Protein AF-A0A3D2FMM4-F1 (afdb_monomer)

Secondary structure (DSSP, 8-state):
-HHHHHHHHHHHHHHHHHHHSPTT-----HHHHHH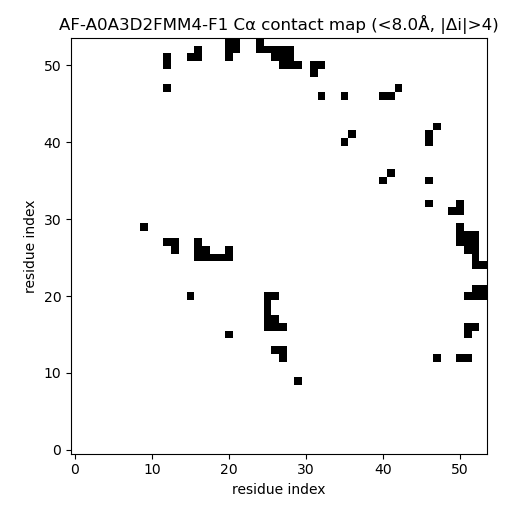HHHTT--SSHHHHHHHS--

Structure (mmCIF, N/CA/C/O backbone):
data_AF-A0A3D2FMM4-F1
#
_entry.id   AF-A0A3D2FMM4-F1
#
loop_
_atom_site.group_PDB
_atom_site.id
_atom_site.type_symbol
_atom_site.label_atom_id
_atom_site.label_alt_id
_atom_site.label_comp_id
_atom_site.label_asym_id
_atom_site.label_entity_id
_atom_site.label_seq_id
_atom_site.pdbx_PDB_ins_code
_atom_site.Cartn_x
_atom_site.Cartn_y
_atom_site.Cartn_z
_atom_site.occupancy
_atom_site.B_iso_or_equiv
_atom_site.auth_seq_id
_atom_site.auth_comp_id
_atom_site.auth_asym_id
_atom_site.auth_atom_id
_atom_site.pdbx_PDB_model_num
ATOM 1 N N . ASP A 1 1 ? 12.319 5.788 -14.124 1.00 64.06 1 ASP A N 1
ATOM 2 C CA . ASP A 1 1 ? 10.942 5.256 -14.011 1.00 64.06 1 ASP A CA 1
ATOM 3 C C . ASP A 1 1 ? 10.709 4.183 -12.949 1.00 64.06 1 ASP A C 1
ATOM 5 O O . ASP A 1 1 ? 9.623 4.168 -12.388 1.00 64.06 1 ASP A O 1
ATOM 9 N N . TRP A 1 2 ? 11.694 3.351 -12.577 1.00 73.12 2 TRP A N 1
ATOM 10 C CA . TRP A 1 2 ? 11.526 2.332 -11.517 1.00 73.12 2 TRP A CA 1
ATOM 11 C C . TRP A 1 2 ? 11.143 2.905 -10.139 1.00 73.12 2 TRP A C 1
ATOM 13 O O . TRP A 1 2 ? 10.208 2.432 -9.497 1.00 73.12 2 TRP A O 1
ATOM 23 N N . LEU A 1 3 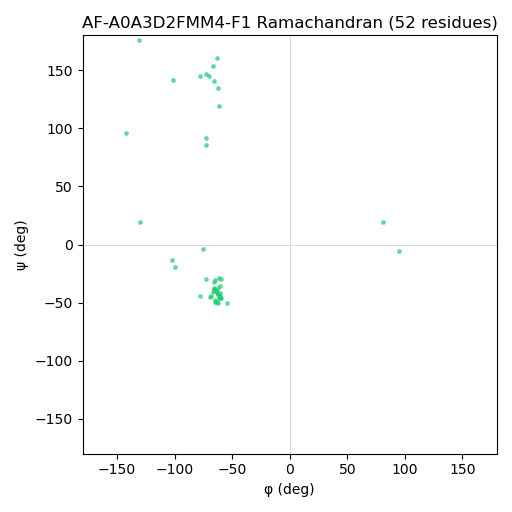? 11.828 3.966 -9.698 1.00 76.62 3 LEU A N 1
ATOM 24 C CA . LEU A 1 3 ? 11.537 4.603 -8.411 1.00 76.62 3 LEU A CA 1
ATOM 25 C C . LEU A 1 3 ? 10.113 5.178 -8.367 1.00 76.62 3 LEU A C 1
ATOM 27 O O . LEU A 1 3 ? 9.405 4.981 -7.386 1.00 76.62 3 LEU A O 1
ATOM 31 N N . ALA A 1 4 ? 9.676 5.831 -9.447 1.00 78.31 4 ALA A N 1
ATOM 32 C CA . ALA A 1 4 ? 8.334 6.399 -9.541 1.00 78.31 4 ALA A CA 1
ATOM 33 C C . ALA A 1 4 ? 7.249 5.313 -9.447 1.00 78.31 4 ALA A C 1
ATOM 35 O O . ALA A 1 4 ? 6.281 5.482 -8.710 1.00 78.31 4 ALA A O 1
ATOM 36 N N . GLN A 1 5 ? 7.433 4.173 -10.125 1.00 75.19 5 GLN A N 1
ATOM 37 C CA . GLN A 1 5 ? 6.502 3.043 -10.035 1.00 75.19 5 GLN A CA 1
ATOM 38 C C . GLN A 1 5 ? 6.414 2.466 -8.616 1.00 75.19 5 GLN A C 1
ATOM 40 O O . GLN A 1 5 ? 5.308 2.219 -8.133 1.00 75.19 5 GLN A O 1
ATOM 45 N N . ASN A 1 6 ? 7.544 2.312 -7.917 1.00 81.56 6 ASN A N 1
ATOM 46 C CA . ASN A 1 6 ? 7.536 1.866 -6.520 1.00 81.56 6 ASN A CA 1
ATOM 47 C C . ASN A 1 6 ? 6.785 2.851 -5.615 1.00 81.56 6 ASN A C 1
ATOM 49 O O . ASN A 1 6 ? 5.920 2.439 -4.845 1.00 81.56 6 ASN A O 1
ATOM 53 N N . MET A 1 7 ? 7.051 4.153 -5.756 1.00 86.12 7 MET A N 1
ATOM 54 C CA . MET A 1 7 ? 6.418 5.167 -4.911 1.00 86.12 7 MET A CA 1
ATOM 55 C C . MET A 1 7 ? 4.905 5.268 -5.135 1.00 86.12 7 MET A C 1
ATOM 57 O O . MET A 1 7 ? 4.158 5.396 -4.169 1.00 86.12 7 MET A O 1
ATOM 61 N N . VAL A 1 8 ? 4.427 5.167 -6.382 1.00 88.69 8 VAL A N 1
ATOM 62 C CA . VAL A 1 8 ? 2.979 5.171 -6.672 1.00 88.69 8 VAL A CA 1
ATOM 63 C C . VAL A 1 8 ? 2.294 3.934 -6.087 1.00 88.69 8 VAL A C 1
ATOM 65 O O . VAL A 1 8 ? 1.185 4.034 -5.563 1.00 88.69 8 VAL A O 1
ATOM 68 N N . THR A 1 9 ? 2.958 2.781 -6.143 1.00 87.88 9 THR A N 1
ATOM 69 C CA . THR A 1 9 ? 2.437 1.509 -5.621 1.00 87.88 9 THR A CA 1
ATOM 70 C C . THR A 1 9 ? 2.268 1.564 -4.101 1.00 87.88 9 THR A C 1
ATOM 72 O O . THR A 1 9 ? 1.197 1.262 -3.574 1.00 87.88 9 THR A O 1
ATOM 75 N N . GLU A 1 10 ? 3.293 2.040 -3.394 1.00 90.12 10 GLU A N 1
ATOM 76 C CA . GLU A 1 10 ? 3.269 2.203 -1.938 1.00 90.12 10 GLU A CA 1
ATOM 77 C C . GLU A 1 10 ? 2.279 3.278 -1.488 1.00 90.12 10 GLU A C 1
ATOM 79 O O . GLU A 1 10 ? 1.523 3.058 -0.541 1.00 90.12 10 GLU A O 1
ATOM 84 N N . ALA A 1 11 ? 2.210 4.407 -2.199 1.00 91.88 11 ALA A N 1
ATOM 85 C CA . ALA A 1 11 ? 1.231 5.451 -1.917 1.00 91.88 11 ALA A CA 1
ATOM 86 C C . ALA A 1 11 ? -0.204 4.926 -2.073 1.00 91.88 11 ALA A C 1
ATOM 88 O O . ALA A 1 11 ? -1.044 5.149 -1.201 1.00 91.88 11 ALA A O 1
ATOM 89 N N . ARG A 1 12 ? -0.485 4.177 -3.149 1.00 92.00 12 ARG A N 1
ATOM 90 C CA . ARG A 1 12 ? -1.804 3.574 -3.382 1.00 92.00 12 ARG A CA 1
ATOM 91 C C . ARG A 1 12 ? -2.193 2.611 -2.260 1.00 9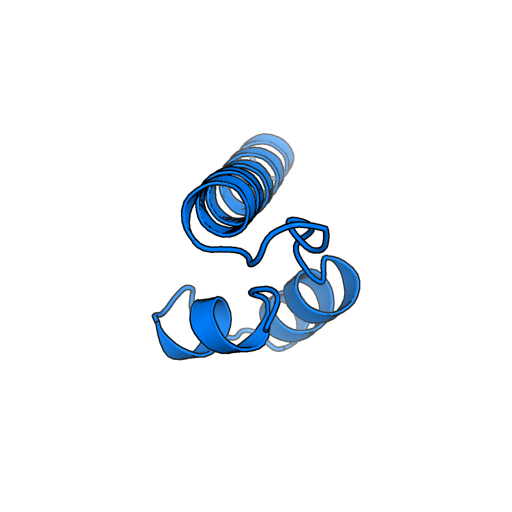2.00 12 ARG A C 1
ATOM 93 O O . ARG A 1 12 ? -3.342 2.650 -1.821 1.00 92.00 12 ARG A O 1
ATOM 100 N N . ALA A 1 13 ? -1.257 1.787 -1.782 1.00 93.56 13 ALA A N 1
ATOM 101 C CA . ALA A 1 13 ? -1.493 0.910 -0.635 1.00 93.56 13 ALA A CA 1
ATOM 102 C C . ALA A 1 13 ? -1.805 1.727 0.630 1.00 93.56 13 ALA A C 1
ATOM 104 O O . ALA A 1 13 ? -2.812 1.487 1.297 1.00 93.56 13 ALA A O 1
ATOM 105 N N . GLY A 1 14 ? -0.963 2.722 0.932 1.00 93.31 14 GLY A N 1
ATOM 106 C CA . GLY A 1 14 ? -1.068 3.545 2.137 1.00 93.31 14 GLY A CA 1
ATOM 107 C C . GLY A 1 14 ? -2.386 4.313 2.225 1.00 93.31 14 GLY A C 1
ATOM 108 O O . GLY A 1 14 ? -3.041 4.299 3.266 1.00 93.31 14 GLY A O 1
ATOM 109 N N . PHE A 1 15 ? -2.832 4.925 1.123 1.00 94.25 15 PHE A N 1
ATOM 110 C CA . PHE A 1 15 ? -4.121 5.625 1.090 1.00 94.25 15 PHE A CA 1
ATOM 111 C C . PHE A 1 15 ? -5.303 4.688 1.337 1.00 94.25 15 PHE A C 1
ATOM 113 O O . PHE A 1 15 ? -6.256 5.069 2.019 1.00 94.25 15 PHE A O 1
ATOM 120 N N . ARG A 1 16 ? -5.241 3.456 0.823 1.00 93.00 16 ARG A N 1
ATOM 121 C CA . ARG A 1 16 ? -6.303 2.474 1.039 1.00 93.00 16 ARG A CA 1
ATOM 122 C C . ARG A 1 16 ? -6.346 1.998 2.491 1.00 93.00 16 ARG A C 1
ATOM 124 O O . ARG A 1 16 ? -7.417 2.024 3.087 1.00 93.00 16 ARG A O 1
ATOM 131 N N . ALA A 1 17 ? -5.199 1.678 3.094 1.00 94.25 17 ALA A N 1
ATOM 132 C CA . ALA A 1 17 ? -5.118 1.328 4.518 1.00 94.25 17 ALA A CA 1
ATOM 133 C C . ALA A 1 17 ? -5.589 2.461 5.437 1.00 94.25 17 ALA A C 1
ATOM 135 O O . ALA A 1 17 ? -6.252 2.211 6.440 1.00 94.25 17 ALA A O 1
ATOM 136 N N . PHE A 1 18 ? -5.315 3.715 5.075 1.00 92.62 18 PHE A N 1
ATOM 137 C CA . PHE A 1 18 ? -5.827 4.863 5.817 1.00 92.62 18 PHE A CA 1
ATOM 138 C C . PHE A 1 18 ? -7.359 4.970 5.775 1.00 92.62 18 PHE A C 1
ATOM 140 O O . PHE A 1 18 ? -7.975 5.331 6.781 1.00 92.62 18 PHE A O 1
ATOM 147 N N . ASN A 1 19 ? -7.959 4.679 4.618 1.00 93.00 19 ASN A N 1
ATOM 148 C CA . ASN A 1 19 ? -9.400 4.776 4.401 1.00 93.00 19 ASN A CA 1
ATOM 149 C C . ASN A 1 19 ? -10.175 3.591 5.002 1.00 93.00 19 ASN A C 1
ATOM 151 O O . ASN A 1 19 ? -11.211 3.789 5.630 1.00 93.00 19 ASN A O 1
ATOM 155 N N . GLU A 1 20 ? -9.673 2.371 4.807 1.00 92.25 20 GLU A N 1
ATOM 156 C CA . GLU A 1 20 ? -10.376 1.119 5.128 1.00 92.25 20 GLU A CA 1
ATOM 157 C C . GLU A 1 20 ? -9.934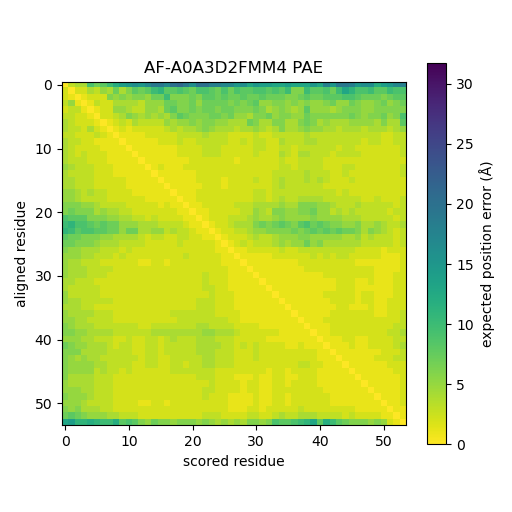 0.508 6.466 1.00 92.25 20 GLU A C 1
ATOM 159 O O . GLU A 1 20 ? -10.667 -0.287 7.050 1.00 92.25 20 GLU A O 1
ATOM 164 N N . GLY A 1 21 ? -8.761 0.889 6.980 1.00 91.44 21 GLY A N 1
ATOM 165 C CA . GLY A 1 21 ? -8.192 0.307 8.191 1.00 91.44 21 GLY A CA 1
ATOM 166 C C . GLY A 1 21 ? -8.950 0.680 9.473 1.00 91.44 21 GLY A C 1
ATOM 167 O O . GLY A 1 21 ? -9.430 1.820 9.621 1.00 91.44 21 GLY A O 1
ATOM 168 N N . PRO A 1 22 ? -9.037 -0.248 10.444 1.00 92.00 22 PRO A N 1
ATOM 169 C CA . PRO A 1 22 ? -9.732 -0.013 11.702 1.00 92.00 22 PRO A CA 1
ATOM 170 C C . PRO A 1 22 ? -9.087 1.108 12.527 1.00 92.00 22 PRO A C 1
ATOM 172 O O . PRO A 1 22 ? -7.935 1.515 12.350 1.00 92.00 22 PRO A O 1
ATOM 175 N N . LYS A 1 23 ? -9.855 1.656 13.475 1.00 90.19 23 LYS A N 1
ATOM 176 C CA . LYS A 1 23 ? -9.366 2.729 14.348 1.00 90.19 23 LYS A CA 1
ATOM 177 C C . LYS A 1 23 ? -8.179 2.220 15.174 1.00 90.19 23 LYS A C 1
ATOM 179 O O . LYS A 1 23 ? -8.336 1.313 15.981 1.00 90.19 23 LYS A O 1
ATOM 184 N N . GLY A 1 24 ? -7.018 2.849 14.998 1.00 90.75 24 GLY A N 1
ATOM 185 C CA . GLY A 1 24 ? -5.778 2.474 15.685 1.00 90.75 24 GLY A CA 1
ATOM 186 C C . GLY A 1 24 ? -4.862 1.536 14.893 1.00 90.75 24 GLY A C 1
ATOM 187 O O . GLY A 1 24 ? -3.746 1.311 15.342 1.00 90.75 24 GLY A O 1
ATOM 188 N N . ASN A 1 25 ? -5.280 1.048 13.719 1.00 91.12 25 ASN A N 1
ATOM 189 C CA . ASN A 1 25 ? -4.430 0.265 12.822 1.00 91.12 25 ASN A CA 1
ATOM 190 C C . ASN A 1 25 ? -4.731 0.623 11.355 1.00 91.12 25 ASN A C 1
ATOM 192 O O . ASN A 1 25 ? -5.691 0.143 10.760 1.00 91.12 25 ASN A O 1
ATOM 196 N N . ARG A 1 26 ? -3.929 1.537 10.797 1.00 93.44 26 ARG A N 1
ATOM 197 C CA . ARG A 1 26 ? -4.105 2.124 9.452 1.00 93.44 26 ARG A CA 1
ATOM 198 C C . ARG A 1 26 ? -2.834 2.072 8.609 1.00 93.44 26 ARG A C 1
ATOM 200 O O . ARG A 1 26 ? -2.681 2.837 7.660 1.00 93.44 26 ARG A O 1
ATOM 207 N N . GLU A 1 27 ? -1.913 1.199 8.989 1.00 94.31 27 GLU A N 1
ATOM 208 C CA . GLU A 1 27 ? -0.643 1.023 8.301 1.00 94.31 27 GLU A CA 1
ATOM 209 C C . GLU A 1 27 ? -0.699 -0.223 7.417 1.00 94.31 27 GLU A C 1
ATOM 211 O O . GLU A 1 27 ? -1.305 -1.232 7.776 1.00 94.31 27 GLU A O 1
ATOM 216 N N . VAL A 1 28 ? -0.095 -0.129 6.237 1.00 95.50 28 VAL A N 1
ATOM 217 C CA . VAL A 1 28 ? 0.084 -1.265 5.329 1.00 95.50 28 VAL A CA 1
ATOM 218 C C . VAL A 1 28 ? 1.232 -2.127 5.829 1.00 95.50 28 VAL A C 1
ATOM 220 O O . VAL A 1 28 ? 2.256 -1.602 6.262 1.00 95.50 28 VAL A O 1
ATOM 223 N N . ASP A 1 29 ? 1.131 -3.443 5.659 1.00 96.00 29 ASP A N 1
ATOM 224 C CA . ASP A 1 29 ? 2.292 -4.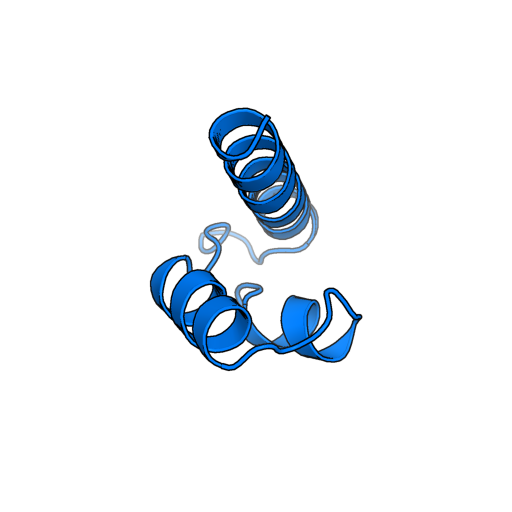322 5.794 1.00 96.00 29 ASP A CA 1
ATOM 225 C C . ASP A 1 29 ? 3.239 -4.149 4.589 1.00 96.00 29 ASP A C 1
ATOM 227 O O . ASP A 1 29 ? 3.157 -4.851 3.574 1.00 96.00 29 ASP A O 1
ATOM 231 N N . PHE A 1 30 ? 4.134 -3.161 4.681 1.00 93.69 30 PHE A N 1
ATOM 232 C CA . PHE A 1 30 ? 5.094 -2.849 3.620 1.00 93.69 30 PHE A CA 1
ATOM 233 C C . PHE A 1 30 ? 6.101 -3.976 3.383 1.00 93.69 30 PHE A C 1
ATOM 235 O O . PHE A 1 30 ? 6.548 -4.164 2.251 1.00 93.69 30 PHE A O 1
ATOM 242 N N . ILE A 1 31 ? 6.443 -4.751 4.416 1.00 95.38 31 ILE A N 1
ATOM 243 C CA . ILE A 1 31 ? 7.352 -5.891 4.267 1.00 95.38 31 ILE A CA 1
ATOM 244 C C . ILE A 1 31 ? 6.686 -6.935 3.376 1.00 95.38 31 ILE A C 1
ATOM 246 O O . ILE A 1 31 ? 7.269 -7.370 2.381 1.00 95.38 31 ILE A O 1
ATOM 250 N N . LYS A 1 32 ? 5.436 -7.283 3.679 1.00 96.12 32 LYS A N 1
ATOM 251 C CA . LYS A 1 32 ? 4.671 -8.249 2.896 1.00 96.12 32 LYS A CA 1
ATOM 252 C C . LYS A 1 32 ? 4.405 -7.771 1.473 1.00 96.12 32 LYS A C 1
ATOM 254 O O . LYS A 1 32 ? 4.564 -8.560 0.545 1.00 96.12 32 LYS A O 1
ATOM 259 N N . LEU A 1 33 ? 4.092 -6.488 1.281 1.00 95.31 33 LEU A N 1
ATOM 260 C CA . LEU A 1 33 ? 3.983 -5.889 -0.053 1.00 95.31 33 LEU A CA 1
ATOM 261 C C . LEU A 1 33 ? 5.262 -6.118 -0.872 1.00 95.31 33 LEU A C 1
ATOM 263 O O . LEU A 1 33 ? 5.197 -6.592 -2.005 1.00 95.31 33 LEU A O 1
ATOM 267 N N . ARG A 1 34 ? 6.434 -5.813 -0.301 1.00 94.25 34 ARG A N 1
ATOM 268 C CA . ARG A 1 34 ? 7.715 -5.969 -1.003 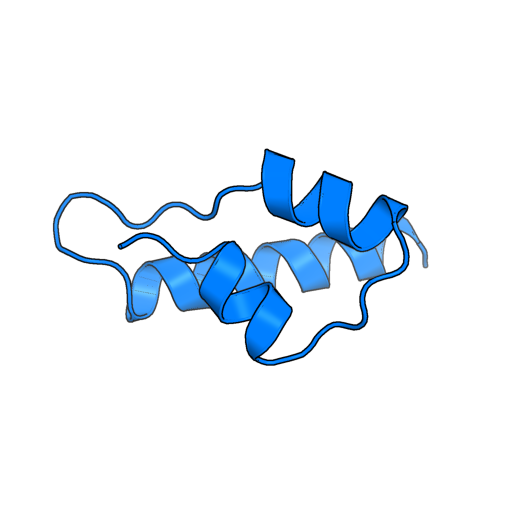1.00 94.25 34 ARG A CA 1
ATOM 269 C C . ARG A 1 34 ? 8.048 -7.432 -1.297 1.00 94.25 34 ARG A C 1
ATOM 271 O O . ARG A 1 34 ? 8.551 -7.706 -2.383 1.00 94.25 34 ARG A O 1
ATOM 278 N N . LEU A 1 35 ? 7.735 -8.353 -0.385 1.00 96.19 35 LEU A N 1
ATOM 279 C CA . LEU A 1 35 ? 7.916 -9.792 -0.602 1.00 96.19 35 LEU A CA 1
ATOM 280 C C . LEU A 1 35 ? 7.040 -10.305 -1.751 1.00 96.19 35 LEU A C 1
ATOM 282 O O . LEU A 1 35 ? 7.556 -10.912 -2.684 1.00 96.19 35 LEU A O 1
ATOM 286 N N . MET A 1 36 ? 5.744 -9.987 -1.745 1.00 96.06 36 MET A N 1
ATOM 287 C CA . MET A 1 36 ? 4.820 -10.453 -2.785 1.00 96.06 36 MET A CA 1
ATOM 288 C C . MET A 1 36 ? 5.183 -9.900 -4.168 1.00 96.06 36 MET A C 1
ATOM 290 O O . MET A 1 36 ? 5.149 -10.639 -5.153 1.00 96.06 36 MET A O 1
ATOM 294 N N . LEU A 1 37 ? 5.588 -8.626 -4.249 1.00 93.06 37 LEU A N 1
ATOM 295 C CA . LEU A 1 37 ? 6.084 -8.036 -5.495 1.00 93.06 37 LEU A CA 1
ATOM 296 C C . LEU A 1 37 ? 7.388 -8.696 -5.971 1.00 93.06 37 LEU A C 1
ATOM 298 O O . LEU A 1 37 ? 7.547 -8.919 -7.169 1.00 93.06 37 LEU A O 1
ATOM 302 N N . ALA A 1 38 ? 8.306 -9.034 -5.058 1.00 93.62 38 ALA A N 1
ATOM 303 C CA . ALA A 1 38 ? 9.546 -9.741 -5.393 1.00 93.62 38 ALA A CA 1
ATOM 304 C C . ALA A 1 38 ? 9.292 -11.173 -5.898 1.00 93.62 38 ALA A C 1
ATOM 306 O O . ALA A 1 38 ? 10.015 -11.656 -6.766 1.00 93.62 38 ALA A O 1
ATOM 307 N N . GLU A 1 39 ? 8.239 -11.823 -5.403 1.00 96.44 39 GLU A N 1
ATOM 308 C CA . GLU A 1 39 ? 7.746 -13.119 -5.887 1.00 96.44 39 GLU A CA 1
ATOM 309 C C . GLU A 1 39 ? 6.989 -13.018 -7.227 1.00 96.44 39 GLU A C 1
ATOM 311 O O . GLU A 1 39 ? 6.598 -14.036 -7.795 1.00 96.44 39 GLU A O 1
ATOM 316 N N . GLY A 1 40 ? 6.786 -11.806 -7.755 1.00 94.75 40 GLY A N 1
ATOM 317 C CA . GLY A 1 40 ? 6.116 -11.574 -9.034 1.00 94.75 40 GLY A CA 1
ATOM 318 C C . GLY A 1 40 ? 4.589 -11.606 -8.963 1.00 94.75 40 GLY A C 1
ATOM 319 O O . GLY A 1 40 ? 3.940 -11.772 -9.998 1.00 94.75 40 GLY A O 1
ATOM 320 N N . HIS A 1 41 ? 3.996 -11.447 -7.775 1.00 96.00 41 HIS A N 1
ATOM 321 C CA . HIS A 1 41 ? 2.544 -11.350 -7.655 1.00 96.00 41 HIS A CA 1
ATOM 322 C C . HIS A 1 41 ? 2.025 -10.115 -8.407 1.00 96.00 41 HIS A C 1
ATOM 324 O O . HIS A 1 41 ? 2.593 -9.024 -8.270 1.00 96.00 41 HIS A O 1
ATOM 330 N N . PRO A 1 42 ? 0.938 -10.253 -9.187 1.00 94.00 42 PRO A N 1
ATOM 331 C CA . PRO A 1 42 ? 0.309 -9.106 -9.814 1.00 94.00 42 PRO A CA 1
ATOM 332 C C . PRO A 1 42 ? -0.316 -8.201 -8.750 1.00 94.00 42 PRO A C 1
ATOM 334 O O . PRO A 1 42 ? -0.731 -8.648 -7.682 1.00 94.00 42 PRO A O 1
ATOM 337 N N . TRP A 1 43 ? -0.433 -6.915 -9.070 1.00 91.38 43 TRP A N 1
ATOM 338 C CA . TRP A 1 43 ? -1.231 -5.993 -8.271 1.00 91.38 43 TRP A CA 1
ATOM 339 C C . TRP A 1 43 ? -2.726 -6.280 -8.487 1.00 91.38 43 TRP A C 1
ATOM 341 O O . TRP A 1 43 ? -3.337 -5.747 -9.416 1.00 91.38 43 TRP A O 1
ATOM 351 N N . ASP A 1 44 ? -3.303 -7.139 -7.649 1.00 94.31 44 ASP A N 1
ATOM 352 C CA . ASP A 1 44 ? -4.710 -7.550 -7.675 1.00 94.31 44 ASP A CA 1
ATOM 353 C C . ASP A 1 44 ? -5.367 -7.449 -6.286 1.00 94.31 44 ASP A C 1
ATOM 355 O O . ASP A 1 44 ? -4.720 -7.114 -5.29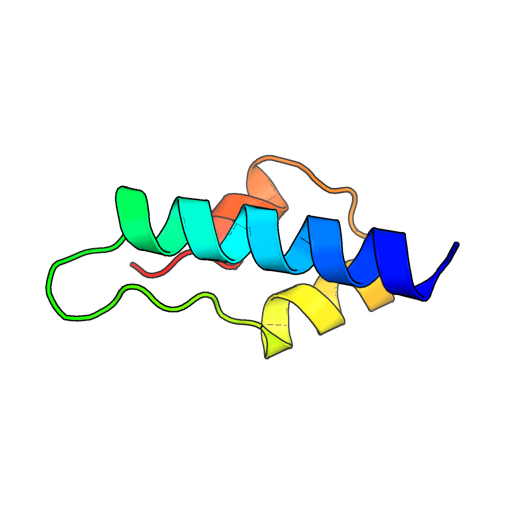0 1.00 94.31 44 ASP A O 1
ATOM 359 N N . ASP A 1 45 ? -6.671 -7.724 -6.207 1.00 93.62 45 ASP A N 1
ATOM 360 C CA . ASP A 1 45 ? -7.411 -7.635 -4.942 1.00 93.62 45 ASP A CA 1
ATOM 361 C C . ASP A 1 45 ? -6.875 -8.604 -3.879 1.00 93.62 45 ASP A C 1
ATOM 363 O O . ASP A 1 45 ? -6.906 -8.288 -2.694 1.00 93.62 45 ASP A O 1
ATOM 367 N N . LYS A 1 46 ? -6.300 -9.746 -4.282 1.00 95.69 46 LYS A N 1
ATOM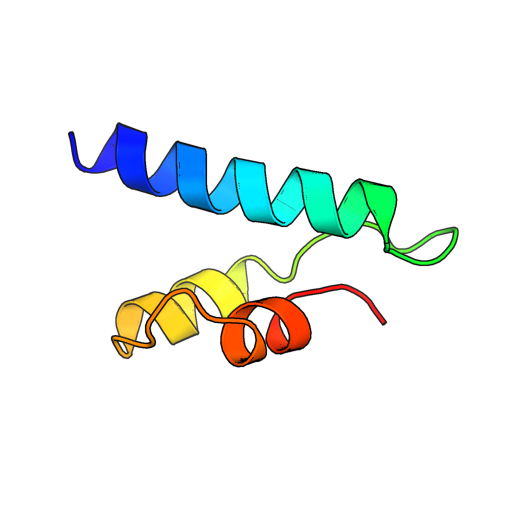 368 C CA . LYS A 1 46 ? -5.712 -10.710 -3.341 1.00 95.69 46 LYS A CA 1
ATOM 369 C C . LYS A 1 46 ? -4.457 -10.151 -2.687 1.00 95.69 46 LYS A C 1
ATOM 371 O O . LYS A 1 46 ? -4.288 -10.305 -1.479 1.00 95.69 46 LYS A O 1
ATOM 376 N N . LEU A 1 47 ? -3.581 -9.519 -3.469 1.00 95.38 47 LEU A N 1
ATOM 377 C CA . LEU A 1 47 ? -2.407 -8.831 -2.942 1.00 95.38 47 LEU A CA 1
ATOM 378 C C . LEU A 1 47 ? -2.837 -7.711 -2.000 1.00 95.38 47 LEU A C 1
ATOM 380 O O . LEU A 1 47 ? -2.293 -7.599 -0.903 1.00 95.38 47 LEU A O 1
ATOM 384 N N . VAL A 1 48 ? -3.827 -6.909 -2.398 1.00 94.06 48 VAL A N 1
ATOM 385 C CA . VAL A 1 48 ? -4.290 -5.782 -1.584 1.00 94.06 48 VAL A CA 1
ATOM 386 C C . VAL A 1 48 ? -4.888 -6.258 -0.257 1.00 94.06 48 VAL A C 1
ATOM 388 O O . VAL A 1 48 ?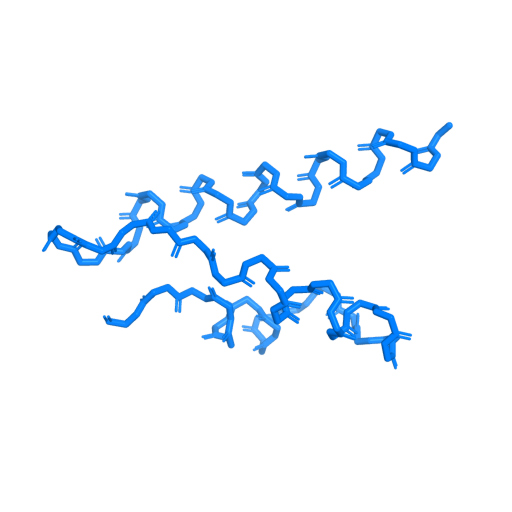 -4.448 -5.805 0.797 1.00 94.06 48 VAL A O 1
ATOM 391 N N . ASP A 1 49 ? -5.800 -7.227 -0.272 1.00 94.88 49 ASP A N 1
ATOM 392 C CA . ASP A 1 49 ? -6.383 -7.800 0.949 1.00 94.88 49 ASP A CA 1
ATOM 393 C C . ASP A 1 49 ? -5.323 -8.437 1.861 1.00 94.88 49 ASP A C 1
ATOM 395 O O . ASP A 1 49 ? -5.471 -8.476 3.085 1.00 94.88 49 ASP A O 1
ATOM 399 N N . ALA A 1 50 ? -4.234 -8.948 1.280 1.00 96.12 50 ALA A N 1
ATOM 400 C CA . ALA A 1 50 ? -3.153 -9.559 2.034 1.00 96.12 50 ALA A CA 1
ATOM 401 C C . ALA A 1 50 ? -2.296 -8.540 2.802 1.00 96.12 50 ALA A C 1
ATOM 403 O O . ALA A 1 50 ? -1.740 -8.925 3.835 1.00 96.12 50 ALA A O 1
ATOM 404 N N . ILE A 1 51 ? -2.168 -7.303 2.311 1.00 95.75 51 ILE A N 1
ATOM 405 C CA . ILE A 1 51 ? -1.304 -6.256 2.894 1.00 95.75 51 ILE A CA 1
ATOM 406 C C . ILE A 1 51 ? -2.073 -5.215 3.719 1.00 95.75 51 ILE A C 1
ATOM 408 O O . ILE A 1 51 ? -1.447 -4.420 4.422 1.00 95.75 51 ILE A O 1
ATOM 412 N N . LEU A 1 52 ? -3.406 -5.181 3.612 1.00 95.25 52 LEU A N 1
ATOM 413 C CA . LEU A 1 52 ? -4.240 -4.248 4.364 1.00 95.25 52 LEU A CA 1
ATOM 414 C C . LEU A 1 52 ? -4.336 -4.630 5.852 1.00 95.25 52 LEU A C 1
ATOM 416 O O . LEU A 1 52 ? -4.358 -5.819 6.194 1.00 95.25 52 LEU A O 1
ATOM 420 N N . PRO A 1 53 ? -4.430 -3.629 6.746 1.00 91.06 53 PRO A N 1
ATOM 421 C CA . PRO A 1 53 ? -4.649 -3.868 8.164 1.00 91.06 53 PRO A CA 1
ATOM 422 C C . PRO A 1 53 ? -6.032 -4.488 8.403 1.00 91.06 53 PRO A C 1
ATOM 424 O O . PRO A 1 53 ? -7.015 -4.102 7.769 1.00 91.06 53 PRO A O 1
ATOM 427 N N . LYS A 1 54 ? -6.092 -5.438 9.340 1.00 86.44 54 LYS A N 1
ATOM 428 C CA . LYS A 1 54 ? -7.320 -6.105 9.795 1.00 86.44 54 LYS A CA 1
ATOM 429 C C . LYS A 1 54 ? -7.750 -5.600 11.163 1.00 86.44 54 LYS A C 1
ATOM 431 O O . LYS A 1 54 ? -6.855 -5.195 11.945 1.00 86.44 54 LYS A O 1
#

Solvent-accessible surface area (backbone atoms only — not comparable to full-atom values): 3127 Å² total; per-residue (Å²): 112,71,68,59,54,53,52,53,53,52,49,56,47,38,56,48,11,56,73,71,21,48,94,96,40,42,56,49,43,60,68,57,47,53,50,42,50,72,73,62,52,69,99,45,70,68,53,49,65,71,25,42,40,123

Sequence (54 aa):
DWLAQNMVTEARAGFRAFNEGPKGNREVDFIKLRLMLAEGHPWDDKLVDAILPK

Radius of gyration: 10.95 Å; Cα contacts (8 Å, |Δi|>4): 47; chains: 1; bounding box: 22×20×30 Å

Mean predicted aligned error: 3.15 Å

pLDDT: mean 91.21, std 6.52, range [64.06, 96.44]

Foldseek 3Di:
DVVVVVVVVLVVLQVCLCVPPDDPGSDWQVVLLVVCVVVVHDPDPVSSVVGHHD